Protein AF-A0A9D8APP1-F1 (afdb_monomer)

Solvent-accessible surface area (backbone atoms only — not comparable to full-atom values): 7778 Å² total; per-residue (Å²): 132,72,62,46,53,51,52,31,44,45,62,42,51,43,53,34,44,42,60,38,53,52,51,24,50,54,41,24,59,73,49,74,73,49,89,50,81,82,29,50,57,46,40,46,44,16,44,21,49,17,51,24,23,45,44,50,25,52,49,56,72,69,48,86,68,76,91,83,46,68,67,60,54,53,51,49,55,52,51,32,49,53,28,45,51,51,16,52,53,22,47,51,51,21,51,51,36,51,52,27,50,52,48,28,76,74,66,70,40,68,68,32,55,56,53,31,52,53,52,32,50,53,40,55,55,49,52,68,54,50,53,61,51,51,56,51,49,39,67,75,65,66,49,61,62,82,81,124

pLDDT: mean 78.42, std 12.32, range [34.62, 93.75]

Structure (mmCIF, N/CA/C/O backbone):
data_AF-A0A9D8APP1-F1
#
_entry.id   AF-A0A9D8APP1-F1
#
loop_
_atom_site.group_PDB
_atom_site.id
_atom_site.type_symbol
_atom_site.label_atom_id
_atom_site.label_alt_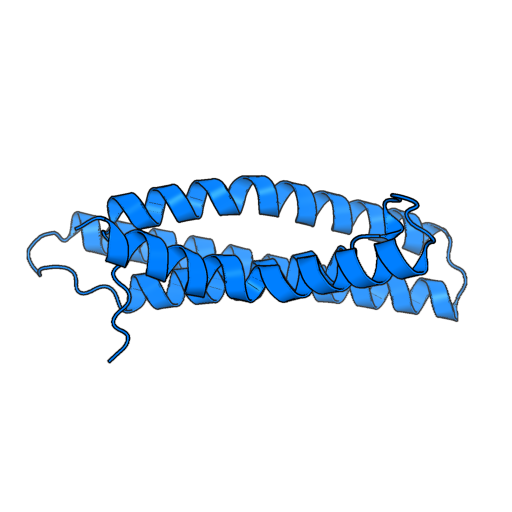id
_atom_site.label_comp_id
_atom_site.label_asym_id
_atom_site.label_entity_id
_atom_site.label_seq_id
_atom_site.pdbx_PDB_ins_code
_atom_site.Cartn_x
_atom_site.Cartn_y
_atom_site.Cartn_z
_atom_site.occupancy
_atom_site.B_iso_or_equiv
_atom_site.auth_seq_id
_atom_site.auth_comp_id
_atom_site.auth_asym_id
_atom_site.auth_atom_id
_atom_site.pdbx_PDB_model_num
ATOM 1 N N . MET A 1 1 ? -9.245 -16.352 22.956 1.00 39.34 1 MET A N 1
ATOM 2 C CA . MET A 1 1 ? -9.253 -14.910 22.595 1.00 39.34 1 MET A CA 1
ATOM 3 C C . MET A 1 1 ? -8.216 -14.470 21.543 1.00 39.34 1 MET A C 1
ATOM 5 O O . MET A 1 1 ? -8.397 -13.395 21.002 1.00 39.34 1 MET A O 1
ATOM 9 N N . LYS A 1 2 ? -7.185 -15.250 21.162 1.00 38.62 2 LYS A N 1
ATOM 10 C CA . LYS A 1 2 ? -6.159 -14.814 20.173 1.00 38.62 2 LYS A CA 1
ATOM 11 C C . LYS A 1 2 ? -6.488 -15.056 18.682 1.00 38.62 2 LYS A C 1
ATOM 13 O O . LYS A 1 2 ? -5.763 -14.579 17.816 1.00 38.62 2 LYS A O 1
ATOM 18 N N . THR A 1 3 ? -7.539 -15.806 18.354 1.00 46.69 3 THR A N 1
ATOM 19 C CA . THR A 1 3 ? -7.867 -16.227 16.973 1.00 46.69 3 THR A CA 1
ATOM 20 C C . THR A 1 3 ? -8.617 -15.169 16.159 1.00 46.69 3 THR A C 1
ATOM 22 O O . THR A 1 3 ? -8.371 -15.043 14.959 1.00 46.69 3 THR A O 1
ATOM 25 N N . ALA A 1 4 ? -9.467 -14.360 16.801 1.00 48.88 4 ALA A N 1
ATOM 26 C CA . ALA A 1 4 ? -10.194 -13.267 16.143 1.00 48.88 4 ALA A CA 1
ATOM 27 C C . ALA A 1 4 ? -9.241 -12.172 15.627 1.00 48.88 4 ALA A C 1
ATOM 29 O O . ALA A 1 4 ? -9.393 -11.689 14.506 1.00 48.88 4 ALA A O 1
ATOM 30 N N . SER A 1 5 ? -8.193 -11.869 16.402 1.00 57.69 5 SER A N 1
ATOM 31 C CA . SER A 1 5 ? -7.142 -10.922 16.017 1.00 57.69 5 SER A CA 1
ATOM 32 C C . SER A 1 5 ? -6.329 -11.409 14.805 1.00 57.69 5 SER A C 1
ATOM 34 O O . SER A 1 5 ? -6.068 -10.634 13.885 1.00 57.69 5 SER A O 1
ATOM 36 N N . LYS A 1 6 ? -5.997 -12.707 14.739 1.00 60.59 6 LYS A N 1
ATOM 37 C CA . LYS A 1 6 ? -5.286 -13.286 13.585 1.00 60.59 6 LYS A CA 1
ATOM 38 C C . LYS A 1 6 ? -6.146 -13.322 12.319 1.00 60.59 6 LYS A C 1
ATOM 40 O O . LYS A 1 6 ? -5.645 -13.007 11.248 1.00 60.59 6 LYS A O 1
ATOM 45 N N . SER A 1 7 ? -7.433 -13.650 12.440 1.00 64.25 7 SER A N 1
ATOM 46 C CA . SER A 1 7 ? -8.349 -13.707 11.287 1.00 64.25 7 SER A CA 1
ATOM 47 C C . SER A 1 7 ? -8.606 -12.321 10.695 1.00 64.25 7 SER A C 1
ATOM 49 O O . SER A 1 7 ? -8.637 -12.166 9.478 1.00 64.25 7 SER A O 1
ATOM 51 N N . TRP A 1 8 ? -8.715 -11.291 11.543 1.00 67.88 8 TRP A N 1
ATOM 52 C CA . TRP A 1 8 ? -8.812 -9.908 11.077 1.00 67.88 8 TRP A CA 1
ATOM 53 C C . TRP A 1 8 ? -7.564 -9.472 10.310 1.00 67.88 8 TRP A C 1
ATOM 55 O O . TRP A 1 8 ? -7.697 -8.934 9.212 1.00 67.88 8 TRP A O 1
ATOM 65 N N . LEU A 1 9 ? -6.372 -9.791 10.832 1.00 66.62 9 LEU A N 1
ATOM 66 C CA . LEU A 1 9 ? -5.116 -9.497 10.145 1.00 66.62 9 LEU A CA 1
ATOM 67 C C . LEU A 1 9 ? -5.030 -10.204 8.786 1.00 66.62 9 LEU A C 1
ATOM 69 O O . LEU A 1 9 ? -4.663 -9.588 7.794 1.00 66.62 9 LEU A O 1
ATOM 73 N N . VAL A 1 10 ? -5.405 -11.480 8.702 1.00 67.19 10 VAL A N 1
ATOM 74 C CA . VAL A 1 10 ? -5.348 -12.220 7.432 1.00 67.19 10 VAL A CA 1
ATOM 75 C C . VAL A 1 10 ? -6.298 -11.620 6.391 1.00 67.19 10 VAL A C 1
ATOM 77 O O . VAL A 1 10 ? -5.887 -11.359 5.264 1.00 67.19 10 VAL A O 1
ATOM 80 N N . VAL A 1 11 ? -7.546 -11.329 6.761 1.00 68.12 11 VAL A N 1
ATOM 81 C CA . VAL A 1 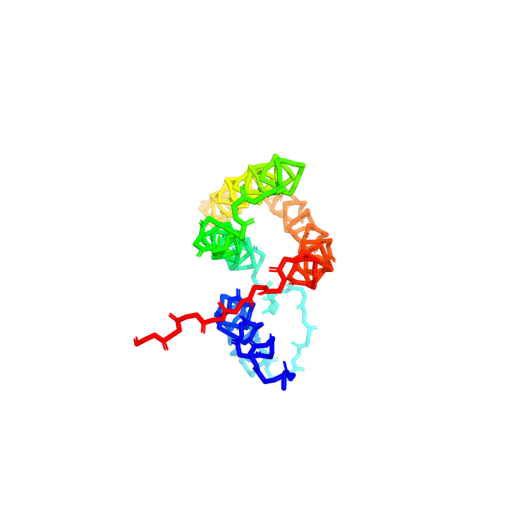11 ? -8.536 -10.812 5.802 1.00 68.12 11 VAL A CA 1
ATOM 82 C C . VAL A 1 11 ? -8.237 -9.371 5.387 1.00 68.12 11 VAL A C 1
ATOM 84 O O . VAL A 1 11 ? -8.341 -9.046 4.211 1.00 68.12 11 VAL A O 1
ATOM 87 N N . HIS A 1 12 ? -7.836 -8.508 6.323 1.00 68.44 12 HIS A N 1
ATOM 88 C CA . HIS A 1 12 ? -7.723 -7.071 6.053 1.00 68.44 12 HIS A CA 1
ATOM 89 C C . HIS A 1 12 ? -6.298 -6.632 5.704 1.00 68.44 12 HIS A C 1
ATOM 91 O O . HIS A 1 12 ? -6.144 -5.585 5.090 1.00 68.44 12 HIS A O 1
ATOM 97 N N . ILE A 1 13 ? -5.268 -7.417 6.052 1.00 69.00 13 ILE A N 1
ATOM 98 C CA . ILE A 1 13 ? -3.859 -7.140 5.711 1.00 69.00 13 ILE A CA 1
ATOM 99 C C . ILE A 1 13 ? -3.375 -8.053 4.589 1.00 69.00 13 ILE A C 1
ATOM 101 O O . ILE A 1 13 ? -2.805 -7.581 3.610 1.00 69.00 13 ILE A O 1
ATOM 105 N N . PHE A 1 14 ? -3.588 -9.363 4.715 1.00 73.06 14 PHE A N 1
ATOM 106 C CA . PHE A 1 14 ? -2.985 -10.317 3.786 1.00 73.06 14 PHE A CA 1
ATOM 107 C C . PHE A 1 14 ? -3.683 -10.306 2.425 1.00 73.06 14 PHE A C 1
ATOM 109 O O . PHE A 1 14 ? -3.002 -10.308 1.408 1.00 73.06 14 PHE A O 1
ATOM 116 N N . TYR A 1 15 ? -5.018 -10.228 2.389 1.00 74.12 15 TYR A N 1
ATOM 117 C CA . TYR A 1 15 ? -5.775 -10.247 1.131 1.00 74.12 15 TYR A CA 1
ATOM 118 C C . TYR A 1 15 ? -5.432 -9.081 0.179 1.00 74.12 15 TYR A C 1
ATOM 120 O O . TYR A 1 15 ? -5.168 -9.347 -0.992 1.00 74.12 15 TYR A O 1
ATOM 128 N N . PRO A 1 16 ? -5.337 -7.815 0.635 1.00 74.31 16 PRO A N 1
ATOM 129 C CA . PRO A 1 16 ? -4.955 -6.706 -0.246 1.00 74.31 16 PRO A CA 1
ATOM 130 C C . PRO A 1 16 ? -3.514 -6.814 -0.745 1.00 74.31 16 PRO A C 1
ATOM 132 O O . PRO A 1 16 ? -3.235 -6.496 -1.893 1.00 74.31 16 PRO A O 1
ATOM 135 N N . ILE A 1 17 ? -2.598 -7.290 0.103 1.00 79.88 17 ILE A N 1
ATOM 136 C CA . ILE A 1 17 ? -1.165 -7.403 -0.212 1.00 79.88 17 ILE A CA 1
ATOM 137 C C . ILE A 1 17 ? -0.875 -8.645 -1.072 1.00 79.88 17 ILE A C 1
ATOM 139 O O . ILE A 1 17 ? 0.136 -8.696 -1.774 1.00 79.88 17 ILE A O 1
ATOM 143 N N . LEU A 1 18 ? -1.768 -9.637 -1.066 1.00 81.62 18 LEU A N 1
ATOM 144 C CA . LEU A 1 18 ? -1.611 -10.879 -1.816 1.00 81.6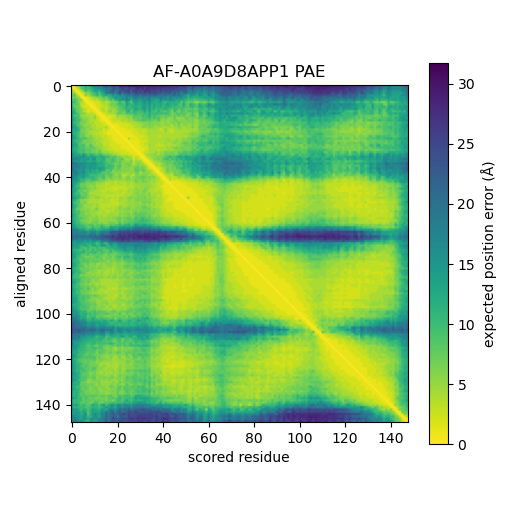2 18 LEU A CA 1
ATOM 145 C C . LEU A 1 18 ? -1.441 -10.624 -3.315 1.00 81.62 18 LEU A C 1
ATOM 147 O O . LEU A 1 18 ? -0.609 -11.279 -3.934 1.00 81.62 18 LEU A O 1
ATOM 151 N N . ALA A 1 19 ? -2.169 -9.661 -3.887 1.00 80.75 19 ALA A N 1
ATOM 152 C CA . ALA A 1 19 ? -2.040 -9.301 -5.299 1.00 80.75 19 ALA A CA 1
ATOM 153 C C . ALA A 1 19 ? -0.612 -8.839 -5.641 1.00 80.75 19 ALA A C 1
ATOM 155 O O . ALA A 1 19 ? -0.013 -9.325 -6.599 1.00 80.75 19 ALA A O 1
ATOM 156 N N . PHE A 1 20 ? -0.033 -7.973 -4.805 1.00 83.31 20 PHE A N 1
ATOM 157 C CA . PHE A 1 20 ? 1.350 -7.518 -4.940 1.00 83.31 20 PHE A CA 1
ATOM 158 C C . PHE A 1 20 ? 2.368 -8.661 -4.783 1.00 83.31 20 PHE A C 1
ATOM 160 O O . PHE A 1 20 ? 3.315 -8.762 -5.565 1.00 83.31 20 PHE A O 1
ATOM 167 N N . LEU A 1 21 ? 2.168 -9.551 -3.804 1.00 84.12 21 LEU A N 1
ATOM 168 C CA . LEU A 1 21 ? 3.053 -10.700 -3.581 1.00 84.12 21 LEU A CA 1
ATOM 169 C C . LEU A 1 21 ? 2.981 -11.723 -4.721 1.00 84.12 21 LEU A C 1
ATOM 171 O O . LEU A 1 21 ? 4.017 -12.229 -5.148 1.00 84.12 21 LEU A O 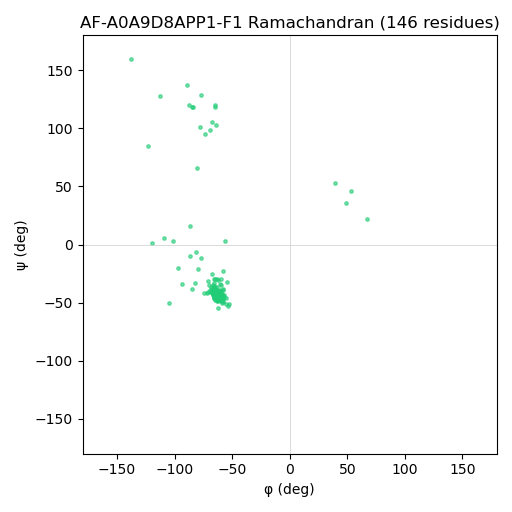1
ATOM 175 N N . LEU A 1 22 ? 1.778 -12.009 -5.226 1.00 84.88 22 LEU A N 1
ATOM 176 C CA . LEU A 1 22 ? 1.559 -12.910 -6.358 1.00 84.88 22 LEU A CA 1
ATOM 177 C C . LEU A 1 22 ? 2.219 -12.370 -7.622 1.00 84.88 22 LEU A C 1
ATOM 179 O O . LEU A 1 22 ? 2.926 -13.112 -8.299 1.00 84.88 22 LEU A O 1
ATOM 183 N N . GLU A 1 23 ? 2.042 -11.084 -7.920 1.00 82.00 23 GLU A N 1
ATOM 184 C CA . GLU A 1 23 ? 2.699 -10.462 -9.068 1.00 82.00 23 GLU A CA 1
ATOM 185 C C . GLU A 1 23 ? 4.226 -10.535 -8.948 1.00 82.00 23 GLU A C 1
ATOM 187 O O . GLU A 1 23 ? 4.903 -10.930 -9.900 1.00 82.00 23 GLU A O 1
ATOM 192 N N . GLY A 1 24 ? 4.766 -10.218 -7.767 1.00 81.38 24 GLY A N 1
ATOM 193 C CA . GLY A 1 24 ? 6.197 -10.319 -7.499 1.00 81.38 24 GLY A CA 1
ATOM 194 C C . GLY A 1 24 ? 6.735 -11.735 -7.681 1.00 81.38 24 GLY A C 1
ATOM 195 O O . GLY A 1 24 ? 7.773 -11.935 -8.313 1.00 81.38 24 GLY A O 1
ATOM 196 N N . PHE A 1 25 ? 5.997 -12.733 -7.194 1.00 85.19 25 PHE A N 1
ATOM 197 C CA . PHE A 1 25 ? 6.347 -14.140 -7.358 1.00 85.19 25 PHE A CA 1
ATOM 198 C C . PHE A 1 25 ? 6.329 -14.573 -8.830 1.00 85.19 25 PHE A C 1
ATOM 200 O O . PHE A 1 25 ? 7.292 -15.178 -9.300 1.00 85.19 25 PHE A O 1
ATOM 207 N N . ILE A 1 26 ? 5.283 -14.216 -9.583 1.00 84.56 26 ILE A N 1
ATOM 208 C CA . ILE A 1 26 ? 5.175 -14.526 -11.017 1.00 84.56 26 ILE A CA 1
ATOM 209 C C . ILE A 1 26 ? 6.358 -13.920 -11.783 1.00 84.56 26 ILE A C 1
ATOM 211 O O . ILE A 1 26 ? 7.008 -14.613 -12.568 1.00 84.56 26 ILE A O 1
ATOM 215 N N . ARG A 1 27 ? 6.688 -12.649 -11.524 1.00 82.44 27 ARG A N 1
ATOM 216 C CA . ARG A 1 27 ? 7.820 -11.964 -12.167 1.00 82.44 27 ARG A CA 1
ATOM 217 C C . ARG A 1 27 ? 9.166 -12.571 -11.781 1.00 82.44 27 ARG A C 1
ATOM 219 O O . ARG A 1 27 ? 10.040 -12.663 -12.635 1.00 82.44 27 ARG A O 1
ATOM 226 N N . PHE A 1 28 ? 9.327 -13.014 -10.536 1.00 84.44 28 PHE A N 1
ATOM 227 C CA . PHE A 1 28 ? 10.540 -13.679 -10.059 1.00 84.44 28 PHE A CA 1
ATOM 228 C C . PHE A 1 28 ? 10.771 -15.042 -10.726 1.00 84.44 28 PHE A C 1
ATOM 230 O O . PHE A 1 28 ? 11.886 -15.358 -11.144 1.00 84.44 28 PHE A O 1
ATOM 237 N N . VAL A 1 29 ? 9.712 -15.842 -10.880 1.00 86.00 29 VAL A N 1
ATOM 238 C CA . VAL A 1 29 ? 9.786 -17.111 -11.621 1.00 86.00 29 VAL A CA 1
ATOM 239 C C . VAL A 1 29 ? 10.064 -16.837 -13.102 1.00 86.00 29 VAL A C 1
ATOM 241 O O . VAL A 1 29 ? 10.945 -17.460 -13.695 1.00 86.00 29 VAL A O 1
ATOM 244 N N . SER A 1 30 ? 9.386 -15.845 -13.689 1.00 83.44 30 SER A N 1
ATOM 245 C CA . SER A 1 30 ? 9.598 -15.440 -15.083 1.00 83.44 30 SER A CA 1
ATOM 246 C C . SER A 1 30 ? 11.007 -14.897 -15.351 1.00 83.44 30 SER A C 1
ATOM 248 O O . SER A 1 30 ? 11.507 -15.048 -16.465 1.00 83.44 30 SER A O 1
ATOM 250 N N . SER A 1 31 ? 11.668 -14.285 -14.363 1.00 82.19 31 SER A N 1
ATOM 251 C CA . SER A 1 31 ? 13.036 -13.757 -14.475 1.00 82.19 31 SER A CA 1
ATOM 252 C C . SER A 1 31 ? 14.121 -14.800 -14.183 1.00 82.19 31 SER A C 1
ATOM 254 O O . SER A 1 31 ? 15.276 -14.435 -13.946 1.00 82.19 31 SER A O 1
ATOM 256 N N . LYS A 1 32 ? 13.772 -16.097 -14.182 1.00 83.94 32 LYS A N 1
ATOM 257 C CA . LYS A 1 32 ? 14.675 -17.206 -13.836 1.00 83.94 32 LYS A CA 1
ATOM 258 C C . LYS A 1 32 ? 15.340 -17.008 -12.468 1.00 83.94 32 LYS A C 1
ATOM 260 O O . LYS A 1 32 ? 16.546 -17.189 -12.337 1.00 83.94 32 LYS A O 1
ATOM 265 N N . PHE A 1 33 ? 14.555 -16.629 -11.459 1.00 81.06 33 PHE A N 1
ATOM 266 C CA . PHE A 1 33 ? 15.017 -16.412 -10.082 1.00 81.06 33 PHE A CA 1
ATOM 267 C C . PHE A 1 33 ? 15.962 -15.211 -9.906 1.00 81.06 33 PHE A C 1
ATOM 269 O O . PHE A 1 33 ? 16.699 -15.130 -8.923 1.00 81.06 33 PHE A O 1
ATOM 276 N N . THR A 1 34 ? 15.924 -14.240 -10.826 1.00 77.50 34 THR A N 1
ATOM 277 C CA . THR A 1 34 ? 16.695 -12.997 -10.689 1.00 77.50 34 THR A CA 1
ATOM 278 C C . THR A 1 34 ? 15.885 -11.966 -9.909 1.00 77.50 34 THR A C 1
ATOM 280 O O . THR A 1 34 ? 14.803 -11.556 -10.344 1.00 77.50 34 THR A O 1
ATOM 283 N N . PHE A 1 35 ? 16.417 -11.521 -8.770 1.00 71.88 35 PHE A N 1
ATOM 284 C CA . PHE A 1 35 ? 15.805 -10.476 -7.952 1.00 71.88 35 PHE A CA 1
ATOM 285 C C . PHE A 1 35 ? 16.223 -9.092 -8.465 1.00 71.88 35 PHE A C 1
ATOM 287 O O . PHE A 1 35 ? 17.406 -8.760 -8.486 1.00 71.88 35 PHE A O 1
ATOM 294 N N . SER A 1 36 ? 15.258 -8.283 -8.897 1.00 71.38 36 SER A N 1
ATOM 295 C CA . SER A 1 36 ? 15.480 -6.922 -9.392 1.00 71.38 36 SER A CA 1
ATOM 296 C C . SER A 1 36 ? 14.405 -5.983 -8.845 1.00 71.38 36 SER A C 1
ATOM 298 O O . SER A 1 36 ? 13.317 -6.419 -8.483 1.00 71.38 36 SER A O 1
ATOM 300 N N . MET A 1 37 ? 14.666 -4.674 -8.831 1.00 64.94 37 MET A N 1
ATOM 301 C CA . MET A 1 37 ? 13.640 -3.670 -8.502 1.00 64.94 37 MET A CA 1
ATOM 302 C C . MET A 1 37 ? 12.424 -3.743 -9.441 1.00 64.94 37 MET A C 1
ATOM 304 O O . MET A 1 37 ? 11.328 -3.376 -9.045 1.00 64.94 37 MET A O 1
ATO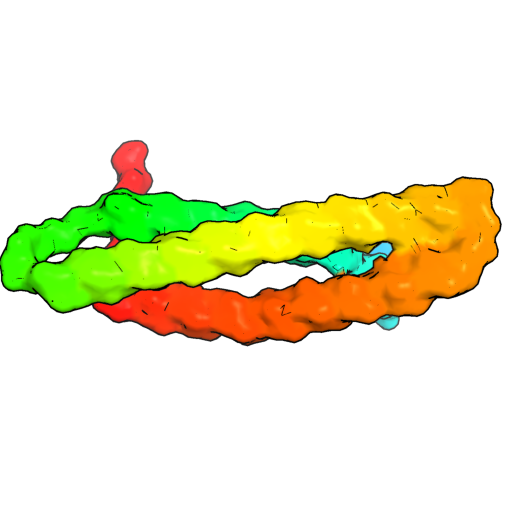M 308 N N . ASN A 1 38 ? 12.581 -4.302 -10.646 1.00 66.38 38 ASN A N 1
ATOM 309 C CA . ASN A 1 38 ? 11.468 -4.534 -11.575 1.00 66.38 38 ASN A CA 1
ATOM 310 C C . ASN A 1 38 ? 10.598 -5.751 -11.204 1.00 66.38 38 ASN A C 1
ATOM 312 O O . ASN A 1 38 ? 9.528 -5.948 -11.792 1.00 66.38 38 ASN A O 1
ATOM 316 N N . THR A 1 39 ? 11.052 -6.586 -10.262 1.00 69.06 39 THR A N 1
ATOM 317 C CA . THR A 1 39 ? 10.316 -7.766 -9.796 1.00 69.06 39 THR A CA 1
ATOM 318 C C . THR A 1 39 ? 9.038 -7.357 -9.071 1.00 69.06 39 THR A C 1
ATOM 320 O O . THR A 1 39 ? 8.031 -8.033 -9.222 1.00 69.06 39 THR A O 1
ATOM 323 N N . PHE A 1 40 ? 9.031 -6.225 -8.364 1.00 75.56 40 PHE A N 1
ATOM 324 C CA . PHE A 1 40 ? 7.853 -5.718 -7.664 1.00 75.56 40 PHE A CA 1
ATOM 325 C C . PHE A 1 40 ? 7.347 -4.431 -8.309 1.00 75.56 40 PHE A C 1
ATOM 327 O O . PHE A 1 40 ? 8.099 -3.482 -8.500 1.00 75.56 40 PHE A O 1
ATOM 334 N N . SER A 1 41 ? 6.059 -4.396 -8.642 1.00 80.56 41 SER A N 1
ATOM 335 C CA . SER A 1 41 ? 5.435 -3.223 -9.247 1.00 80.56 41 SER A CA 1
ATOM 336 C C . SER A 1 41 ? 5.005 -2.226 -8.170 1.00 80.56 41 SER A C 1
ATOM 338 O O . SER A 1 41 ? 4.149 -2.538 -7.336 1.00 80.56 41 SER A O 1
ATOM 340 N N . GLY A 1 42 ? 5.566 -1.013 -8.187 1.00 81.81 42 GLY A N 1
ATOM 341 C CA . GLY A 1 42 ? 5.185 0.023 -7.225 1.00 81.81 42 GLY A CA 1
ATOM 342 C C . GLY A 1 42 ? 3.752 0.532 -7.418 1.00 81.81 42 GLY A C 1
ATOM 343 O O . GLY A 1 42 ? 3.119 0.932 -6.444 1.00 81.81 42 GLY A O 1
ATOM 344 N N . SER A 1 43 ? 3.186 0.437 -8.629 1.00 85.69 43 SER A N 1
ATOM 345 C CA . SER A 1 43 ? 1.762 0.724 -8.854 1.00 85.69 43 SER A CA 1
ATOM 346 C C . SER A 1 43 ? 0.877 -0.300 -8.143 1.00 85.69 43 SER A C 1
ATOM 348 O O . SER A 1 43 ? -0.046 0.071 -7.419 1.00 85.69 43 SER A O 1
ATOM 350 N N . THR A 1 44 ? 1.190 -1.588 -8.260 1.00 86.31 44 THR A N 1
ATOM 351 C CA . THR A 1 44 ? 0.432 -2.644 -7.580 1.00 86.31 44 THR A CA 1
ATOM 352 C C . THR A 1 44 ? 0.556 -2.526 -6.067 1.00 86.31 44 THR A C 1
ATOM 354 O O . THR A 1 44 ? -0.434 -2.725 -5.361 1.00 86.31 44 THR A O 1
ATOM 357 N N . LEU A 1 45 ? 1.729 -2.135 -5.557 1.00 87.38 45 LEU A N 1
ATOM 358 C CA . LEU A 1 45 ? 1.903 -1.831 -4.137 1.00 87.38 45 LEU A CA 1
ATOM 359 C C . LEU A 1 45 ? 1.015 -0.659 -3.702 1.00 87.38 45 LEU A C 1
ATOM 361 O O . LEU A 1 45 ? 0.314 -0.777 -2.701 1.00 87.38 45 LEU A O 1
ATOM 365 N N . ALA A 1 46 ? 0.989 0.433 -4.472 1.00 88.81 46 ALA A N 1
ATOM 366 C CA . ALA A 1 46 ? 0.171 1.609 -4.178 1.00 88.81 46 ALA A CA 1
ATOM 367 C C . ALA A 1 46 ? -1.323 1.263 -4.144 1.00 88.81 46 ALA A C 1
ATOM 369 O O . ALA A 1 46 ? -2.026 1.628 -3.204 1.00 88.81 46 ALA A O 1
ATOM 370 N N . MET A 1 47 ? -1.801 0.491 -5.122 1.00 90.62 47 MET A N 1
ATOM 371 C CA . MET A 1 47 ? -3.183 0.011 -5.159 1.00 90.62 47 MET A CA 1
ATOM 372 C C . MET A 1 47 ? -3.500 -0.902 -3.966 1.00 90.62 47 MET A C 1
ATOM 374 O O . MET A 1 47 ? -4.498 -0.696 -3.274 1.00 90.62 47 MET A O 1
ATOM 378 N N . SER A 1 48 ? -2.636 -1.883 -3.696 1.00 88.88 48 SER A N 1
ATOM 379 C CA . SER A 1 48 ? -2.791 -2.834 -2.587 1.00 88.88 48 SER A CA 1
ATOM 380 C C . SER A 1 48 ? -2.825 -2.117 -1.236 1.00 88.88 48 SER A C 1
ATOM 382 O O . SER A 1 48 ? -3.656 -2.425 -0.382 1.00 88.88 48 SER A O 1
ATOM 384 N N . GLN A 1 49 ? -1.965 -1.113 -1.058 1.00 88.69 49 GLN A N 1
ATOM 385 C CA . GLN A 1 49 ? -1.916 -0.275 0.134 1.00 88.69 49 GLN A CA 1
ATOM 386 C C . GLN A 1 49 ? -3.147 0.639 0.253 1.00 88.69 49 GLN A C 1
ATOM 388 O O . GLN A 1 49 ? -3.683 0.804 1.347 1.00 88.69 49 GLN A O 1
ATOM 393 N N . GLY A 1 50 ? -3.641 1.198 -0.853 1.00 88.19 50 GLY A N 1
ATOM 394 C CA . GLY A 1 50 ? -4.879 1.981 -0.856 1.00 88.19 50 GLY A CA 1
ATOM 395 C C . GLY A 1 50 ? -6.085 1.151 -0.407 1.00 88.19 50 GLY A C 1
ATOM 396 O O . GLY A 1 50 ? -6.834 1.564 0.481 1.00 88.19 50 GLY A O 1
ATOM 397 N N . LEU A 1 51 ? -6.226 -0.061 -0.953 1.00 88.75 51 LEU A N 1
ATOM 398 C CA . LEU A 1 51 ? -7.269 -1.015 -0.557 1.00 88.75 51 LEU A CA 1
ATOM 399 C C . LEU A 1 51 ? -7.129 -1.448 0.903 1.00 88.75 51 LEU A C 1
ATOM 401 O O . LEU A 1 51 ? -8.117 -1.482 1.635 1.00 88.75 51 LEU A O 1
ATOM 405 N N . PHE A 1 52 ? -5.902 -1.724 1.341 1.00 87.88 52 PHE A N 1
ATOM 406 C CA . PHE A 1 52 ? -5.590 -2.014 2.735 1.00 87.88 52 PHE A CA 1
ATOM 407 C C . PHE A 1 52 ? -6.116 -0.922 3.676 1.00 87.88 52 PHE A C 1
ATOM 409 O O . PHE A 1 52 ? -6.855 -1.205 4.619 1.00 87.88 52 PHE A O 1
ATOM 416 N N . CYS A 1 53 ? -5.795 0.338 3.388 1.00 87.44 53 CYS A N 1
ATOM 417 C CA . CYS A 1 53 ? -6.238 1.472 4.187 1.00 87.44 53 CYS A CA 1
ATOM 418 C C . CYS A 1 53 ? -7.771 1.605 4.231 1.00 87.44 53 CYS A C 1
ATOM 420 O O . CYS A 1 53 ? -8.320 1.884 5.298 1.00 87.44 53 CYS A O 1
ATOM 422 N N . ILE A 1 54 ? -8.469 1.350 3.117 1.00 88.00 54 ILE A N 1
ATOM 423 C CA . ILE A 1 54 ? -9.942 1.326 3.074 1.00 88.00 54 ILE A CA 1
ATOM 424 C C . ILE A 1 54 ? -10.505 0.206 3.955 1.00 88.00 54 ILE A C 1
ATOM 426 O O . ILE A 1 54 ? -11.448 0.420 4.714 1.00 88.00 54 ILE A O 1
ATOM 430 N N . PHE A 1 55 ? -9.937 -0.995 3.895 1.00 85.12 55 PHE A N 1
ATOM 431 C CA . PHE A 1 55 ? -10.418 -2.111 4.706 1.00 85.12 55 PHE A CA 1
ATOM 432 C C . PHE A 1 55 ? -10.212 -1.879 6.205 1.00 85.12 55 PHE A C 1
ATOM 434 O O . PHE A 1 55 ? -11.083 -2.216 7.017 1.00 85.12 55 PHE A O 1
ATOM 441 N N . VAL A 1 56 ? -9.096 -1.255 6.588 1.00 83.75 56 VAL A N 1
ATOM 442 C CA . VAL A 1 56 ? -8.850 -0.854 7.978 1.00 83.75 56 VAL A CA 1
ATOM 443 C C . VAL A 1 56 ? -9.831 0.238 8.415 1.00 83.75 56 VAL A C 1
ATOM 445 O O . VAL A 1 56 ? -10.390 0.143 9.509 1.00 83.75 56 VAL A O 1
ATOM 448 N N . SER A 1 57 ? -10.100 1.240 7.573 1.00 86.75 57 SER A N 1
ATOM 449 C CA . SER A 1 57 ? -11.047 2.310 7.908 1.00 86.75 57 SER A CA 1
ATOM 450 C C . SER A 1 57 ? -12.483 1.788 8.047 1.00 86.75 57 SER A C 1
ATOM 452 O O . SER A 1 57 ? -13.157 2.108 9.027 1.00 86.75 57 SER A O 1
ATOM 454 N N . GLN A 1 58 ? -12.927 0.897 7.155 1.00 83.19 58 GLN A N 1
ATOM 455 C CA . GLN A 1 58 ? -14.224 0.220 7.266 1.00 83.19 58 GLN A CA 1
ATOM 456 C C . GLN A 1 58 ? -14.316 -0.652 8.522 1.00 83.19 58 GLN A C 1
ATOM 458 O O . GLN A 1 58 ? -15.340 -0.650 9.206 1.00 83.19 58 GLN A O 1
ATOM 463 N N . SER A 1 59 ? -13.243 -1.365 8.870 1.00 80.12 59 SER A N 1
ATOM 464 C CA . SER A 1 59 ? -13.191 -2.155 10.106 1.00 80.12 59 SER A CA 1
ATOM 465 C C . SER A 1 59 ? -13.338 -1.294 11.352 1.00 80.12 59 SER A C 1
ATOM 467 O O . SER A 1 59 ? -14.065 -1.665 12.271 1.00 80.12 59 SER A O 1
ATOM 469 N N . LEU A 1 60 ? -12.669 -0.139 11.380 1.00 80.25 60 LEU A N 1
ATOM 470 C CA . LEU A 1 60 ? -12.789 0.821 12.472 1.00 80.25 60 LEU A CA 1
ATOM 471 C C . LEU A 1 60 ? -14.219 1.354 12.579 1.00 80.25 60 LEU A C 1
ATOM 473 O O . LEU A 1 60 ? -14.778 1.353 13.672 1.00 80.25 60 LEU A O 1
ATOM 477 N N . LEU A 1 61 ? -14.836 1.752 11.462 1.00 81.75 61 LEU A N 1
ATOM 478 C CA . LEU A 1 61 ? -16.222 2.234 11.433 1.00 81.75 61 LEU A CA 1
ATOM 479 C C . LEU A 1 61 ? -17.223 1.184 11.938 1.00 81.75 61 LEU A C 1
ATOM 481 O O . LEU A 1 61 ? -18.130 1.518 12.697 1.00 81.75 61 LEU A O 1
ATOM 485 N N . ASN A 1 62 ? -17.017 -0.082 11.572 1.00 76.06 62 ASN A N 1
ATOM 486 C CA . ASN A 1 62 ? -17.876 -1.201 11.963 1.00 76.06 62 ASN A CA 1
ATOM 487 C C . ASN A 1 62 ? -17.588 -1.745 13.373 1.00 76.06 62 ASN A C 1
ATOM 489 O O . ASN A 1 62 ? -18.319 -2.613 13.862 1.00 76.06 62 ASN A O 1
ATOM 493 N N . ALA A 1 63 ?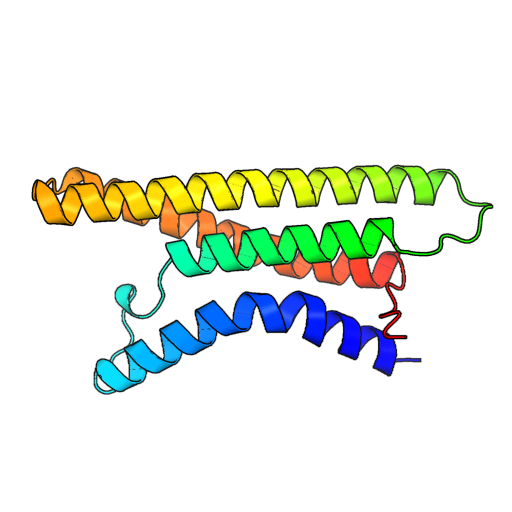 -16.538 -1.261 14.044 1.00 70.88 63 ALA A N 1
ATOM 494 C CA . ALA A 1 63 ? -16.224 -1.663 15.405 1.00 70.88 63 ALA A CA 1
ATOM 495 C C . ALA A 1 63 ? -17.336 -1.197 16.358 1.00 70.88 63 ALA A C 1
ATOM 497 O O . ALA A 1 63 ? -17.586 0.004 16.515 1.00 70.88 63 ALA A O 1
ATOM 498 N N . LYS A 1 64 ? -17.998 -2.156 17.019 1.00 61.50 64 LYS A N 1
ATOM 499 C CA . LYS A 1 64 ? -18.949 -1.873 18.100 1.00 61.50 64 LYS A CA 1
ATOM 500 C C . LYS A 1 64 ? -18.177 -1.342 19.306 1.00 61.50 64 LYS A C 1
ATOM 502 O O . LYS A 1 64 ? -17.616 -2.120 20.071 1.00 61.50 64 LYS A O 1
ATOM 507 N N . ILE A 1 65 ? -18.155 -0.024 19.466 1.00 60.31 65 ILE A N 1
ATOM 508 C CA . ILE A 1 65 ? -17.694 0.610 20.700 1.00 60.31 65 ILE A CA 1
ATOM 509 C C . ILE A 1 65 ? -18.816 0.467 21.732 1.00 60.31 65 ILE A C 1
ATOM 511 O O . ILE A 1 65 ? -19.973 0.777 21.446 1.00 60.31 65 ILE A O 1
ATOM 515 N N . ILE A 1 66 ? -18.472 -0.044 22.912 1.00 53.72 66 ILE A N 1
ATOM 516 C CA . ILE A 1 66 ? -19.348 -0.023 24.086 1.00 53.72 66 ILE A CA 1
ATOM 517 C C . ILE A 1 66 ? -19.523 1.456 24.457 1.00 53.72 66 ILE A C 1
ATOM 519 O O . ILE A 1 66 ? -18.533 2.146 24.674 1.00 53.72 66 ILE A O 1
ATOM 523 N N . LEU A 1 67 ? -20.769 1.927 24.431 1.00 51.34 67 LEU A N 1
ATOM 524 C CA . LEU A 1 67 ? -21.229 3.321 24.311 1.00 51.34 67 LEU A CA 1
ATOM 525 C C . LEU A 1 67 ? -20.735 4.361 25.346 1.00 51.34 67 LEU A C 1
ATOM 527 O O . LEU A 1 67 ? -21.126 5.513 25.218 1.00 51.34 67 LEU A O 1
ATOM 531 N N . ASP A 1 68 ? -19.863 4.025 26.298 1.00 55.56 68 ASP A N 1
ATOM 532 C CA . ASP A 1 68 ? -19.536 4.901 27.442 1.00 55.56 68 ASP A CA 1
ATOM 533 C C . ASP A 1 68 ? -18.205 5.674 27.340 1.00 55.56 68 ASP A C 1
ATOM 535 O O . ASP A 1 68 ? -17.839 6.386 28.270 1.00 55.56 68 ASP A O 1
ATOM 539 N N . ASP A 1 69 ? -17.461 5.567 26.233 1.00 70.62 69 ASP A N 1
ATOM 540 C CA . ASP A 1 69 ? -16.123 6.171 26.108 1.00 70.62 69 ASP A CA 1
ATOM 541 C C . ASP A 1 69 ? -16.040 7.124 24.894 1.00 70.62 69 ASP A C 1
ATOM 543 O O . ASP A 1 69 ? -15.663 6.734 23.780 1.00 70.62 69 ASP A O 1
ATOM 547 N N . GLU A 1 70 ? -16.456 8.383 25.092 1.00 76.62 70 GLU A N 1
ATOM 548 C CA . GLU A 1 70 ? -16.420 9.440 24.061 1.00 76.62 70 GLU A CA 1
ATOM 549 C C . GLU A 1 70 ? -14.986 9.710 23.553 1.00 76.62 70 GLU A C 1
ATOM 551 O O . GLU A 1 70 ? -14.797 9.979 22.361 1.00 76.62 70 GLU A O 1
ATOM 556 N N . ASP A 1 71 ? -13.958 9.513 24.387 1.00 78.44 71 ASP A N 1
ATOM 557 C CA . ASP A 1 71 ? -12.553 9.659 23.983 1.00 78.44 71 ASP A CA 1
ATOM 558 C C . ASP A 1 71 ? -12.147 8.586 22.960 1.00 78.44 71 ASP A C 1
ATOM 560 O O . ASP A 1 71 ? -11.496 8.870 21.943 1.00 78.44 71 ASP A O 1
ATOM 564 N N . LYS A 1 72 ? -12.596 7.337 23.153 1.00 73.75 72 LYS A N 1
ATOM 565 C CA . LYS A 1 72 ? -12.383 6.262 22.166 1.00 73.75 72 LYS A CA 1
ATOM 566 C C . LYS A 1 72 ? -13.123 6.513 20.858 1.00 73.75 72 LYS A C 1
ATOM 568 O O . LYS A 1 72 ? -12.606 6.176 19.787 1.00 73.75 72 LYS A O 1
ATOM 573 N N . LYS A 1 73 ? -14.315 7.107 20.915 1.00 79.06 73 LYS A N 1
ATOM 574 C CA . LYS A 1 73 ? -15.103 7.450 19.724 1.00 79.06 73 LYS A CA 1
ATOM 575 C C . LYS A 1 73 ? -14.418 8.536 18.895 1.00 79.06 73 LYS A C 1
ATOM 577 O O . LYS A 1 73 ? -14.317 8.368 17.676 1.00 79.06 73 LYS A O 1
ATOM 582 N N . GLN A 1 74 ? -13.881 9.572 19.538 1.00 83.31 74 GLN A N 1
ATOM 583 C CA . GLN A 1 74 ? -13.120 10.625 18.864 1.00 83.31 74 GLN A CA 1
ATOM 584 C C . GLN A 1 74 ? -11.813 10.088 18.263 1.00 83.31 74 GLN A C 1
ATOM 586 O O . GLN A 1 74 ? -11.523 10.325 17.088 1.00 83.31 74 GLN A O 1
ATOM 591 N N . SER A 1 75 ? -11.062 9.287 19.027 1.00 83.69 75 SER A N 1
ATOM 592 C CA . SER A 1 75 ? -9.836 8.635 18.548 1.00 83.69 75 SER A CA 1
ATOM 593 C C . SER A 1 75 ? -10.104 7.764 17.315 1.00 83.69 75 SER A C 1
ATOM 595 O O . SER A 1 75 ? -9.391 7.859 16.316 1.00 83.69 75 SER A O 1
ATOM 597 N N . ARG A 1 76 ? -11.190 6.978 17.309 1.00 83.56 76 ARG A N 1
ATOM 598 C CA . ARG A 1 76 ? -11.593 6.180 16.140 1.00 83.56 76 ARG A CA 1
ATOM 599 C C . ARG A 1 76 ? -11.815 7.044 14.896 1.00 83.56 76 ARG A C 1
ATOM 601 O O . ARG A 1 76 ? -11.307 6.696 13.833 1.00 83.56 76 ARG A O 1
ATOM 608 N N . ILE A 1 77 ? -12.579 8.133 15.007 1.00 86.12 77 ILE A N 1
ATOM 609 C CA . ILE A 1 77 ? -12.875 9.022 13.867 1.00 86.12 77 ILE A CA 1
ATOM 610 C C . ILE A 1 77 ? -11.581 9.618 13.300 1.00 86.12 77 ILE A C 1
ATOM 612 O O . ILE A 1 77 ? -11.406 9.670 12.079 1.00 86.12 77 ILE A O 1
ATOM 616 N N . MET A 1 78 ? -10.645 9.993 14.176 1.00 89.31 78 MET A N 1
ATOM 617 C CA . MET A 1 78 ? -9.322 10.464 13.771 1.00 89.31 78 MET A CA 1
ATOM 618 C C . MET A 1 78 ? -8.577 9.397 12.956 1.00 89.31 78 MET A C 1
ATOM 620 O O . MET A 1 78 ? -8.129 9.678 11.846 1.00 89.31 78 MET A O 1
ATOM 624 N N . TRP A 1 79 ? -8.498 8.154 13.444 1.00 87.44 79 TRP A N 1
ATOM 625 C CA . TRP A 1 79 ? -7.807 7.069 12.735 1.00 87.44 79 TRP A CA 1
ATOM 626 C C . TRP A 1 79 ? -8.474 6.686 11.412 1.00 87.44 79 TRP A C 1
ATOM 628 O O . TRP A 1 79 ? -7.775 6.450 10.427 1.00 87.44 79 TRP A O 1
ATOM 638 N N . VAL A 1 80 ? -9.809 6.669 11.356 1.00 88.44 80 VAL A N 1
ATOM 639 C CA . VAL A 1 80 ? -10.563 6.461 10.107 1.00 88.44 80 VAL A CA 1
ATOM 640 C C . VAL A 1 80 ? -10.196 7.529 9.082 1.00 88.44 80 VAL A C 1
ATOM 642 O O . VAL A 1 80 ? -9.910 7.199 7.931 1.00 88.44 80 VAL A O 1
ATOM 645 N N . THR A 1 81 ? -10.157 8.794 9.503 1.00 90.25 81 THR A N 1
ATOM 646 C CA . THR A 1 81 ? -9.770 9.915 8.640 1.00 90.25 81 THR A CA 1
ATOM 647 C C . THR A 1 81 ? -8.335 9.755 8.148 1.00 90.25 81 THR A C 1
ATOM 649 O O . THR A 1 81 ? -8.094 9.862 6.951 1.00 90.25 81 THR A O 1
ATOM 652 N N . VAL A 1 82 ? -7.387 9.416 9.029 1.00 91.06 82 VAL A N 1
ATOM 653 C CA . VAL A 1 82 ? -5.977 9.215 8.652 1.00 91.06 82 VAL A CA 1
ATOM 654 C C . VAL A 1 82 ? -5.823 8.097 7.621 1.00 91.06 82 VAL A C 1
ATOM 656 O O . VAL A 1 82 ? -5.191 8.310 6.588 1.00 91.06 82 VAL A O 1
ATOM 659 N N . PHE A 1 83 ? -6.429 6.927 7.846 1.00 89.12 83 PHE A N 1
ATOM 660 C CA . PHE A 1 83 ? -6.348 5.829 6.880 1.00 89.12 83 PHE A CA 1
ATOM 661 C C . PHE A 1 83 ? -7.029 6.164 5.559 1.00 89.12 83 PHE A C 1
ATOM 663 O O . PHE A 1 83 ? -6.494 5.838 4.504 1.00 89.12 83 PHE A O 1
ATOM 670 N N . THR A 1 84 ? -8.169 6.850 5.595 1.00 90.94 84 THR A N 1
ATOM 671 C CA . THR A 1 84 ? -8.866 7.272 4.374 1.00 90.94 84 THR A CA 1
ATOM 672 C C . THR A 1 84 ? -8.023 8.271 3.578 1.00 90.94 84 THR A C 1
ATOM 674 O O . THR A 1 84 ? -7.879 8.120 2.368 1.00 90.94 84 THR A O 1
ATOM 677 N N . SER A 1 85 ? -7.380 9.232 4.245 1.00 92.00 85 SER A N 1
ATOM 678 C CA . SER A 1 85 ? -6.453 10.173 3.608 1.00 92.00 85 SER A CA 1
ATOM 679 C C . SER A 1 85 ? -5.256 9.463 2.978 1.00 92.00 85 SER A C 1
ATOM 681 O O . SER A 1 85 ? -4.912 9.739 1.830 1.00 92.00 85 SER A O 1
ATOM 683 N N . VAL A 1 86 ? -4.652 8.500 3.684 1.00 90.62 86 VAL A N 1
ATOM 684 C CA . VAL A 1 86 ? -3.564 7.679 3.128 1.00 90.62 86 VAL A CA 1
ATOM 685 C C . VAL A 1 86 ? -4.050 6.884 1.916 1.00 90.62 86 VAL A C 1
ATOM 687 O O . VAL A 1 86 ? -3.349 6.845 0.910 1.00 90.62 86 VAL A O 1
ATOM 690 N N . ALA A 1 87 ? -5.257 6.311 1.963 1.00 90.81 87 ALA A N 1
ATOM 691 C CA . ALA A 1 87 ? -5.826 5.583 0.832 1.00 90.81 87 ALA A CA 1
ATOM 692 C C . ALA A 1 87 ? -5.947 6.469 -0.415 1.00 90.81 87 ALA A C 1
ATOM 694 O O . ALA A 1 87 ? -5.517 6.067 -1.493 1.00 90.81 87 ALA A O 1
ATOM 695 N N . ILE A 1 88 ? -6.476 7.689 -0.262 1.00 93.12 88 ILE A N 1
ATOM 696 C CA . ILE A 1 88 ? -6.596 8.661 -1.358 1.00 93.12 88 ILE A CA 1
ATOM 697 C C . ILE A 1 88 ? -5.217 8.964 -1.952 1.00 93.12 88 ILE A C 1
ATOM 699 O O . ILE A 1 88 ? -5.044 8.880 -3.167 1.00 93.12 88 ILE A O 1
ATOM 703 N N . VAL A 1 89 ? -4.221 9.251 -1.109 1.00 92.25 89 VAL A N 1
ATOM 704 C CA . VAL A 1 89 ? -2.843 9.507 -1.560 1.00 92.25 89 VAL A CA 1
ATOM 705 C C . VAL A 1 89 ? -2.273 8.301 -2.312 1.00 92.25 89 VAL A C 1
ATOM 707 O O . VAL A 1 89 ? -1.678 8.473 -3.374 1.00 92.25 89 VAL A O 1
ATOM 710 N N . CYS A 1 90 ? -2.498 7.079 -1.826 1.00 91.06 90 CYS A N 1
ATOM 711 C CA . CYS A 1 90 ? -2.076 5.854 -2.502 1.00 91.06 90 CYS A CA 1
ATOM 712 C C . CYS A 1 90 ? -2.724 5.690 -3.886 1.00 91.06 90 CYS A C 1
ATOM 714 O O . CYS A 1 90 ? -2.026 5.338 -4.835 1.00 91.06 90 CYS A O 1
ATOM 716 N N . PHE A 1 91 ? -4.020 5.984 -4.042 1.00 92.12 91 PHE A N 1
ATOM 717 C CA . PHE A 1 91 ? -4.684 5.925 -5.352 1.00 92.12 91 PHE A CA 1
ATOM 718 C C . PHE A 1 91 ? -4.195 7.009 -6.317 1.00 92.12 91 PHE A C 1
ATOM 720 O O . PHE A 1 91 ? -4.038 6.740 -7.508 1.00 92.12 91 PHE A O 1
ATOM 727 N N . VAL A 1 92 ? -3.895 8.210 -5.816 1.00 93.75 92 VAL A N 1
ATOM 728 C CA . VAL A 1 92 ? -3.272 9.266 -6.627 1.00 93.75 92 VAL A CA 1
ATOM 729 C C . VAL A 1 92 ? -1.882 8.828 -7.096 1.00 93.75 92 VAL A C 1
ATOM 731 O O . VAL A 1 92 ? -1.585 8.910 -8.286 1.00 93.75 92 VAL A O 1
ATOM 734 N N . LEU A 1 93 ? -1.049 8.294 -6.196 1.00 90.56 93 LEU A N 1
ATOM 735 C CA . LEU A 1 93 ? 0.277 7.770 -6.540 1.00 90.56 93 LEU A CA 1
ATOM 736 C C . LEU A 1 93 ? 0.195 6.604 -7.530 1.00 90.56 93 LEU A C 1
ATOM 738 O O . LEU A 1 93 ? 0.981 6.555 -8.471 1.00 90.56 93 LEU A O 1
ATOM 742 N N . PHE A 1 94 ? -0.776 5.702 -7.369 1.00 91.38 94 PHE A N 1
ATOM 743 C CA . PHE A 1 94 ? -1.056 4.646 -8.341 1.00 91.38 94 PHE A CA 1
ATOM 744 C C . PHE A 1 94 ? -1.305 5.226 -9.739 1.00 91.38 94 PHE A C 1
ATOM 746 O O . PHE A 1 94 ? -0.641 4.819 -10.693 1.00 91.38 94 PHE A O 1
ATOM 753 N N . GLY A 1 95 ? -2.197 6.217 -9.849 1.00 89.25 95 GLY A N 1
ATOM 754 C CA . GLY A 1 95 ? -2.486 6.894 -11.113 1.00 89.25 95 GLY A CA 1
ATOM 755 C C . GLY A 1 95 ? -1.247 7.553 -11.722 1.00 89.25 95 GLY A C 1
ATOM 756 O O . GLY A 1 95 ? -0.984 7.377 -12.909 1.00 89.25 95 GLY A O 1
ATOM 757 N N . LEU A 1 96 ? -0.440 8.241 -10.910 1.00 89.75 96 LEU A N 1
ATOM 758 C CA . LEU A 1 96 ? 0.795 8.889 -11.363 1.00 89.75 96 LEU A CA 1
ATOM 759 C C . LEU A 1 96 ? 1.853 7.889 -11.845 1.00 89.75 96 LEU A C 1
ATOM 761 O O . LEU A 1 96 ? 2.502 8.138 -12.862 1.00 89.75 96 LEU A O 1
ATOM 765 N N . ILE A 1 97 ? 2.026 6.756 -11.156 1.00 87.75 97 ILE A N 1
ATOM 766 C CA . ILE A 1 97 ? 2.973 5.703 -11.557 1.00 87.75 97 ILE A CA 1
ATOM 767 C C . ILE A 1 97 ? 2.530 5.066 -12.876 1.00 87.75 97 ILE A C 1
ATOM 769 O O . ILE A 1 97 ? 3.356 4.896 -13.775 1.00 87.75 97 ILE A O 1
ATOM 773 N N . VAL A 1 98 ? 1.240 4.740 -13.013 1.00 87.88 98 VAL A N 1
ATOM 774 C CA . VAL A 1 98 ? 0.685 4.168 -14.249 1.00 87.88 98 VAL A CA 1
ATOM 775 C C . VAL A 1 98 ? 0.840 5.153 -15.404 1.00 87.88 98 VAL A C 1
ATOM 777 O O . VAL A 1 98 ? 1.394 4.785 -16.436 1.00 87.88 98 VAL A O 1
ATOM 780 N N . PHE A 1 99 ? 0.454 6.415 -15.204 1.00 87.56 99 PHE A N 1
ATOM 781 C CA . PHE A 1 99 ? 0.580 7.463 -16.214 1.00 87.56 99 PHE A CA 1
ATOM 782 C C . PHE A 1 99 ? 2.036 7.688 -16.644 1.00 87.56 99 PHE A C 1
ATOM 784 O O . PHE A 1 99 ? 2.327 7.749 -17.837 1.00 87.56 99 PHE A O 1
ATOM 791 N N . SER A 1 100 ? 2.968 7.736 -15.686 1.00 84.06 100 SER A N 1
ATOM 792 C CA . SER A 1 100 ? 4.403 7.868 -15.976 1.00 84.06 100 SER A CA 1
ATOM 793 C C . SER A 1 100 ? 4.940 6.664 -16.755 1.00 84.06 100 SER A C 1
ATOM 795 O O . SER A 1 100 ? 5.782 6.830 -17.634 1.00 84.06 100 SER A O 1
ATOM 797 N N . SER A 1 101 ? 4.443 5.455 -16.464 1.00 83.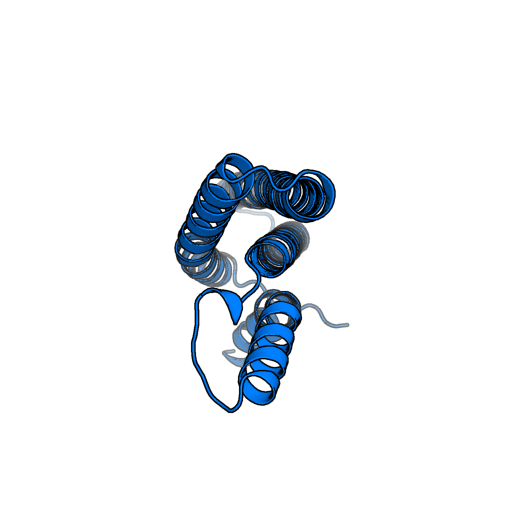00 101 SER A N 1
ATOM 798 C CA . SER A 1 101 ? 4.803 4.250 -17.218 1.00 83.00 101 SER A CA 1
ATOM 799 C C . SER A 1 101 ? 4.302 4.328 -18.659 1.00 83.00 101 SER A C 1
ATOM 801 O O . SER A 1 101 ? 5.069 4.066 -19.576 1.00 83.00 101 SER A O 1
ATOM 803 N N . THR A 1 102 ? 3.057 4.763 -18.871 1.00 84.25 102 THR A N 1
ATOM 804 C CA . THR A 1 102 ? 2.501 4.933 -20.220 1.00 84.25 102 THR A CA 1
ATOM 805 C C . THR A 1 102 ? 3.248 6.003 -21.018 1.00 84.25 102 THR A C 1
ATOM 807 O O . THR A 1 102 ? 3.524 5.799 -22.196 1.00 84.25 102 THR A O 1
ATOM 810 N N . LEU A 1 103 ? 3.624 7.124 -20.391 1.00 82.62 103 LEU A N 1
ATOM 811 C CA . LEU A 1 103 ? 4.428 8.166 -21.042 1.00 82.62 103 LEU A CA 1
ATOM 812 C C . LEU A 1 103 ? 5.816 7.670 -21.458 1.00 82.62 103 LEU A C 1
ATOM 814 O O . LEU A 1 103 ? 6.294 8.036 -22.530 1.00 82.62 103 LEU A O 1
ATOM 818 N N . PHE A 1 104 ? 6.456 6.848 -20.624 1.00 79.56 104 PHE A N 1
ATOM 819 C CA . PHE A 1 104 ? 7.733 6.228 -20.966 1.00 79.56 104 PHE A CA 1
ATOM 820 C C . PHE A 1 104 ? 7.591 5.298 -22.179 1.00 79.56 104 PHE A C 1
ATOM 822 O O . PHE A 1 104 ? 8.356 5.432 -23.128 1.00 79.56 104 PHE A O 1
ATOM 829 N N . ASP A 1 105 ? 6.576 4.431 -22.185 1.00 77.25 105 ASP A N 1
ATOM 830 C CA . ASP A 1 105 ? 6.375 3.452 -23.260 1.00 77.25 105 ASP A CA 1
ATOM 831 C C . ASP A 1 105 ? 6.030 4.109 -24.615 1.00 77.25 105 ASP A C 1
ATOM 833 O O . ASP A 1 105 ? 6.381 3.569 -25.662 1.00 77.25 105 ASP A O 1
ATOM 837 N N . TYR A 1 106 ? 5.369 5.276 -24.612 1.00 78.38 106 TYR A N 1
ATOM 838 C CA . TYR A 1 106 ? 4.948 5.972 -25.840 1.00 78.38 106 TYR A CA 1
ATOM 839 C C . TYR A 1 106 ? 5.930 7.027 -26.362 1.00 78.38 106 TYR A C 1
ATOM 841 O O . TYR A 1 106 ? 6.008 7.227 -27.574 1.00 78.38 106 TYR A O 1
ATOM 849 N N . HIS A 1 107 ? 6.645 7.735 -25.484 1.00 75.69 107 HIS A N 1
ATOM 850 C CA . HIS A 1 107 ? 7.479 8.877 -25.879 1.00 75.69 107 HIS A CA 1
ATOM 851 C C . HIS A 1 107 ? 8.974 8.717 -25.547 1.00 75.69 107 HIS A C 1
ATOM 853 O O . HIS A 1 107 ? 9.734 9.645 -25.811 1.00 75.69 107 HIS A O 1
ATOM 859 N N . ASP A 1 108 ? 9.397 7.581 -24.973 1.00 74.81 108 ASP A N 1
ATOM 860 C CA . ASP A 1 108 ? 10.784 7.288 -24.547 1.00 74.81 108 ASP A CA 1
ATOM 861 C C . ASP A 1 108 ? 11.421 8.421 -23.715 1.00 74.81 108 ASP A C 1
ATOM 863 O O . ASP A 1 108 ? 12.607 8.751 -23.793 1.00 74.81 108 ASP A O 1
ATOM 867 N N . ILE A 1 109 ? 10.595 9.079 -22.897 1.00 77.81 109 ILE A N 1
ATOM 868 C CA . ILE A 1 109 ? 11.035 10.199 -22.068 1.00 77.81 109 ILE A CA 1
ATOM 869 C C . ILE A 1 109 ? 11.773 9.624 -20.858 1.00 77.81 109 ILE A C 1
ATOM 871 O O . ILE A 1 109 ? 11.153 9.199 -19.882 1.00 77.81 109 ILE A O 1
ATOM 875 N N . GLN A 1 110 ? 13.108 9.655 -20.878 1.00 77.44 110 GLN A N 1
ATOM 876 C CA . GLN A 1 110 ? 13.941 9.178 -19.762 1.00 77.44 110 GLN A CA 1
ATOM 877 C C . GLN A 1 110 ? 13.593 9.841 -18.417 1.00 77.44 110 GLN A C 1
ATOM 879 O O . GLN A 1 110 ? 13.627 9.179 -17.381 1.00 77.44 110 GLN A O 1
ATOM 884 N N . VAL A 1 111 ? 13.164 11.108 -18.425 1.00 78.75 111 VAL A N 1
ATOM 885 C CA . VAL A 1 111 ? 12.719 11.831 -17.218 1.00 78.75 111 VAL A CA 1
ATOM 886 C C . VAL A 1 111 ? 11.509 11.150 -16.556 1.00 78.75 111 VAL A C 1
ATOM 888 O O . VAL A 1 111 ? 11.421 11.095 -15.329 1.00 78.75 111 VAL A O 1
ATOM 891 N N . ALA A 1 112 ? 10.606 10.541 -17.336 1.00 76.12 112 ALA A N 1
ATOM 892 C CA . ALA A 1 112 ? 9.448 9.820 -16.800 1.00 76.12 112 ALA A CA 1
ATOM 893 C C . ALA A 1 112 ? 9.863 8.585 -15.979 1.00 76.12 112 ALA A C 1
ATOM 895 O O . ALA A 1 112 ? 9.194 8.227 -15.008 1.00 76.12 112 ALA A O 1
ATOM 896 N N . LYS A 1 113 ? 11.005 7.967 -16.310 1.00 78.19 113 LYS A N 1
ATOM 897 C CA . LYS A 1 113 ? 11.565 6.826 -15.573 1.00 78.19 113 LYS A CA 1
ATOM 898 C C . LYS A 1 113 ? 12.059 7.226 -14.181 1.00 78.19 113 LYS A C 1
ATOM 900 O O . LYS A 1 113 ? 11.835 6.490 -13.219 1.00 78.19 113 LYS A O 1
ATOM 905 N N . GLU A 1 114 ? 12.709 8.380 -14.054 1.00 81.25 114 GLU A N 1
ATOM 906 C CA . GLU A 1 114 ? 13.187 8.888 -12.760 1.00 81.25 114 GLU A CA 1
ATOM 907 C C . GLU A 1 114 ? 12.035 9.349 -11.862 1.00 81.25 114 GLU A C 1
ATOM 909 O O . GLU A 1 114 ? 12.009 9.040 -10.665 1.00 81.25 114 GLU A O 1
ATOM 914 N N . ILE A 1 115 ? 11.040 10.017 -12.454 1.00 82.62 115 ILE A N 1
ATOM 915 C CA . ILE A 1 115 ? 9.812 10.428 -11.765 1.00 82.62 115 ILE A CA 1
ATOM 916 C C . ILE A 1 115 ? 9.058 9.198 -11.248 1.00 82.62 115 ILE A C 1
ATOM 918 O O . ILE A 1 115 ? 8.719 9.134 -10.065 1.00 82.62 115 ILE A O 1
ATOM 922 N N . LYS A 1 116 ? 8.876 8.177 -12.098 1.00 83.94 116 LYS A N 1
ATOM 923 C CA . LYS A 1 116 ? 8.275 6.898 -11.704 1.00 83.94 116 LYS A CA 1
ATOM 924 C C . LYS A 1 116 ? 9.001 6.295 -10.504 1.00 83.94 116 LYS A C 1
ATOM 926 O O . LYS A 1 116 ? 8.364 6.008 -9.496 1.00 83.94 116 LYS A O 1
ATOM 931 N N . LYS A 1 117 ? 10.327 6.155 -10.583 1.00 84.00 117 LYS A N 1
ATOM 932 C CA . LYS A 1 117 ? 11.133 5.568 -9.503 1.00 84.00 117 LYS A CA 1
ATOM 933 C C . LYS A 1 117 ? 10.976 6.338 -8.188 1.00 84.00 117 LYS A C 1
ATOM 935 O O . LYS A 1 117 ? 10.898 5.729 -7.124 1.00 84.00 117 LYS A O 1
ATOM 940 N N . SER A 1 118 ? 10.896 7.665 -8.258 1.00 85.62 118 SER A N 1
ATOM 941 C CA . SER A 1 118 ? 10.674 8.514 -7.084 1.00 85.62 118 SER A CA 1
ATOM 942 C C . SER A 1 118 ? 9.317 8.232 -6.432 1.00 85.62 118 SER A C 1
ATOM 944 O O . SER A 1 118 ? 9.249 8.051 -5.217 1.00 85.62 118 SER A O 1
ATOM 946 N N . PHE A 1 119 ? 8.248 8.109 -7.225 1.00 87.44 119 PHE A N 1
ATOM 947 C CA . PHE A 1 119 ? 6.929 7.738 -6.705 1.00 87.44 119 PHE A CA 1
ATOM 948 C C . PHE A 1 119 ? 6.903 6.326 -6.116 1.00 87.44 119 PHE A C 1
ATOM 950 O O . PHE A 1 119 ? 6.330 6.126 -5.046 1.00 87.44 119 PHE A O 1
ATOM 957 N N . GLU A 1 120 ? 7.559 5.358 -6.756 1.00 86.31 120 GLU A N 1
ATOM 958 C CA . GLU A 1 120 ? 7.653 3.990 -6.236 1.00 86.31 120 GLU A CA 1
ATOM 959 C C . GLU A 1 120 ? 8.341 3.959 -4.863 1.00 86.31 120 GLU A C 1
ATOM 961 O O . GLU A 1 120 ? 7.839 3.316 -3.942 1.00 86.31 120 GLU A O 1
ATOM 966 N N . ILE A 1 121 ? 9.432 4.714 -4.679 1.00 87.31 121 ILE A N 1
ATOM 967 C CA . ILE A 1 121 ? 10.124 4.831 -3.384 1.00 87.31 121 ILE A CA 1
ATOM 968 C C . ILE A 1 121 ? 9.190 5.397 -2.308 1.00 87.31 121 ILE A C 1
ATOM 970 O O . ILE A 1 121 ? 9.135 4.859 -1.202 1.00 87.31 121 ILE A O 1
ATOM 974 N N . VAL A 1 122 ? 8.428 6.449 -2.622 1.00 88.50 122 VAL A N 1
ATOM 975 C CA . VAL A 1 122 ? 7.468 7.047 -1.679 1.00 88.50 122 VAL A CA 1
ATOM 976 C C . VAL A 1 122 ? 6.417 6.025 -1.241 1.00 88.50 122 VAL A C 1
ATOM 978 O O . VAL A 1 122 ? 6.123 5.923 -0.048 1.00 88.50 122 VAL A O 1
ATOM 981 N N . VAL A 1 123 ? 5.888 5.232 -2.177 1.00 88.50 123 VAL A N 1
ATOM 982 C CA . VAL A 1 123 ? 4.921 4.164 -1.877 1.00 88.50 123 VAL A CA 1
ATOM 983 C C . VAL A 1 123 ? 5.549 3.097 -0.978 1.00 88.50 123 VAL A C 1
ATOM 985 O O . VAL A 1 123 ? 4.961 2.736 0.039 1.00 88.50 123 VAL A O 1
ATOM 988 N N . PHE A 1 124 ? 6.765 2.640 -1.288 1.00 85.62 124 PHE A N 1
ATOM 989 C CA . PHE A 1 124 ? 7.475 1.658 -0.462 1.00 85.62 124 PHE A CA 1
ATOM 990 C C . PHE A 1 124 ? 7.697 2.148 0.970 1.00 85.62 124 PHE A C 1
ATOM 992 O O . PHE A 1 124 ? 7.433 1.415 1.923 1.00 85.62 124 PHE A O 1
ATOM 999 N N . ILE A 1 125 ? 8.150 3.392 1.131 1.00 88.62 125 ILE A N 1
ATOM 1000 C CA . ILE A 1 125 ? 8.350 3.997 2.449 1.00 88.62 125 ILE A CA 1
ATOM 1001 C C . ILE A 1 125 ? 7.014 4.063 3.194 1.00 88.62 125 ILE A C 1
ATOM 1003 O O . ILE A 1 125 ? 6.926 3.633 4.344 1.00 88.62 125 ILE A O 1
ATOM 1007 N N . SER A 1 126 ? 5.957 4.541 2.533 1.00 86.81 126 SER A N 1
ATOM 1008 C CA . SER A 1 126 ? 4.619 4.638 3.119 1.00 86.81 126 SER A CA 1
ATOM 1009 C C . SER A 1 126 ? 4.113 3.282 3.622 1.00 86.81 126 SER A C 1
ATOM 1011 O O . SER A 1 126 ? 3.646 3.180 4.757 1.00 86.81 126 SER A O 1
ATOM 1013 N N . PHE A 1 127 ? 4.285 2.222 2.832 1.00 85.44 127 PHE A N 1
ATOM 1014 C CA . PHE A 1 127 ? 3.888 0.865 3.194 1.00 85.44 127 PHE A CA 1
ATOM 1015 C C . PHE A 1 127 ? 4.555 0.372 4.489 1.00 85.44 127 PHE A C 1
ATOM 1017 O O . PHE A 1 127 ? 3.882 -0.183 5.363 1.00 85.44 127 PHE A O 1
ATOM 1024 N N . VAL A 1 128 ? 5.858 0.636 4.652 1.00 86.50 128 VAL A N 1
ATOM 1025 C CA . VAL A 1 128 ? 6.625 0.267 5.857 1.00 86.50 128 VAL A CA 1
ATOM 1026 C C . VAL A 1 128 ? 6.090 0.964 7.112 1.00 86.50 128 VAL A C 1
ATOM 1028 O O . VAL A 1 128 ? 6.143 0.381 8.192 1.00 86.50 128 VAL A O 1
ATOM 1031 N N . PHE A 1 129 ? 5.530 2.172 6.994 1.00 86.25 129 PHE A N 1
ATOM 1032 C CA . PHE A 1 129 ? 4.929 2.893 8.124 1.00 86.25 129 PHE A CA 1
ATOM 1033 C C . PHE A 1 129 ? 3.472 2.500 8.396 1.00 86.25 129 PHE A C 1
ATOM 1035 O O . PHE A 1 129 ? 3.057 2.392 9.553 1.00 86.25 129 PHE A O 1
ATOM 1042 N N . VAL A 1 130 ? 2.691 2.261 7.344 1.00 84.62 130 VAL A N 1
ATOM 1043 C CA . VAL A 1 130 ? 1.246 2.002 7.429 1.00 84.62 130 VAL A CA 1
ATOM 1044 C C . VAL A 1 130 ? 0.937 0.641 8.065 1.00 84.62 130 VAL A C 1
ATOM 1046 O O . VAL A 1 130 ? -0.008 0.526 8.849 1.00 84.62 130 VAL A O 1
ATOM 1049 N N . LEU A 1 131 ? 1.768 -0.375 7.817 1.00 82.62 131 LEU A N 1
ATOM 1050 C CA . LEU A 1 131 ? 1.624 -1.713 8.407 1.00 82.62 131 LEU A CA 1
ATOM 1051 C C . LEU A 1 131 ? 1.752 -1.721 9.951 1.00 82.62 131 LEU A C 1
ATOM 1053 O O . LEU A 1 131 ? 0.829 -2.186 10.633 1.00 82.62 131 LEU A O 1
ATOM 1057 N N . PRO A 1 132 ? 2.837 -1.189 10.554 1.00 83.75 132 PRO A N 1
ATOM 1058 C CA . PRO A 1 132 ? 2.959 -1.072 12.009 1.00 83.75 132 PRO A CA 1
ATOM 1059 C C . PRO A 1 132 ? 1.856 -0.216 12.644 1.00 83.75 132 PRO A C 1
ATOM 1061 O O . PRO A 1 132 ? 1.392 -0.503 13.746 1.00 83.75 132 PRO A O 1
ATOM 1064 N N . MET A 1 133 ? 1.408 0.832 11.951 1.00 84.44 133 MET A N 1
ATOM 1065 C CA . MET A 1 133 ? 0.341 1.712 12.429 1.00 84.44 133 MET A CA 1
ATOM 1066 C C . MET A 1 133 ? -0.990 0.958 12.536 1.00 84.44 133 MET A C 1
ATOM 1068 O O . MET A 1 133 ? -1.640 0.984 13.581 1.00 84.44 133 MET A O 1
ATOM 1072 N N . ALA A 1 134 ? -1.359 0.204 11.499 1.00 81.06 134 ALA A N 1
ATOM 1073 C CA . ALA A 1 134 ? -2.578 -0.597 11.490 1.00 81.06 134 ALA A CA 1
ATOM 1074 C C . ALA A 1 134 ? -2.565 -1.739 12.513 1.00 81.06 134 ALA A C 1
ATOM 1076 O O . ALA A 1 134 ? -3.581 -1.986 13.161 1.00 81.06 134 ALA A O 1
ATOM 1077 N N . THR A 1 135 ? -1.423 -2.404 12.712 1.00 78.81 135 THR A N 1
ATOM 1078 C CA . THR A 1 135 ? -1.301 -3.457 13.739 1.00 78.81 135 THR A CA 1
ATOM 1079 C C . THR A 1 135 ? -1.458 -2.898 15.155 1.00 78.81 135 THR A C 1
ATOM 1081 O O . THR A 1 135 ? -2.164 -3.492 15.971 1.00 78.81 135 THR A O 1
ATOM 1084 N N . ARG A 1 136 ? -0.895 -1.715 15.442 1.00 80.88 136 ARG A N 1
ATOM 1085 C CA . ARG A 1 136 ? -1.131 -1.015 16.717 1.00 80.88 136 ARG A CA 1
ATOM 1086 C C . ARG A 1 136 ? -2.607 -0.677 16.908 1.00 80.88 136 ARG A C 1
ATOM 1088 O O . ARG A 1 136 ? -3.166 -0.975 17.958 1.00 80.88 136 ARG A O 1
ATOM 1095 N N . ILE A 1 137 ? -3.260 -0.126 15.891 1.00 76.94 137 ILE A N 1
ATOM 1096 C CA . ILE A 1 137 ? -4.669 0.287 15.969 1.00 76.94 137 ILE A CA 1
ATOM 1097 C C . ILE A 1 137 ? -5.601 -0.908 16.146 1.00 76.94 137 ILE A 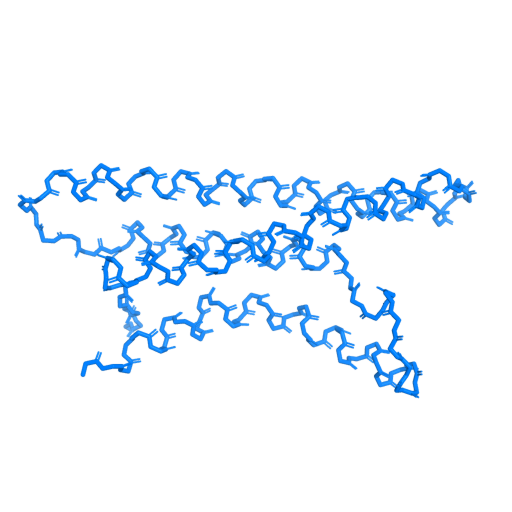C 1
ATOM 1099 O O . ILE A 1 137 ? -6.525 -0.849 16.954 1.00 76.94 137 ILE A O 1
ATOM 1103 N N . GLN A 1 138 ? -5.323 -2.023 15.473 1.00 75.25 138 GLN A N 1
ATOM 1104 C CA . GLN A 1 138 ? -6.043 -3.264 15.717 1.00 75.25 138 GLN A CA 1
ATOM 1105 C C . GLN A 1 138 ? -5.982 -3.668 17.197 1.00 75.25 138 GLN A C 1
ATOM 1107 O O . GLN A 1 138 ? -7.012 -4.016 17.775 1.00 75.25 138 GLN A O 1
ATOM 1112 N N . SER A 1 139 ? -4.793 -3.611 17.808 1.00 72.56 139 SER A N 1
ATOM 1113 C CA . SER A 1 139 ? -4.626 -3.958 19.223 1.00 72.56 139 SER A CA 1
ATOM 1114 C C . SER A 1 139 ? -5.338 -2.979 20.162 1.00 72.56 139 SER A C 1
ATOM 1116 O O . SER A 1 139 ? -5.901 -3.411 21.164 1.00 72.56 139 SER A O 1
ATOM 1118 N N . SER A 1 140 ? -5.388 -1.689 19.811 1.00 73.44 140 SER A N 1
ATOM 1119 C CA . SER A 1 140 ? -6.039 -0.652 20.622 1.00 73.44 140 SER A CA 1
ATOM 1120 C C . SER A 1 140 ? -7.567 -0.746 20.631 1.00 73.44 140 SER A C 1
ATOM 1122 O O . SER A 1 140 ? -8.187 -0.386 21.628 1.00 73.44 140 SER A O 1
ATOM 1124 N N . PHE A 1 141 ? -8.182 -1.213 19.541 1.00 67.81 141 PHE A N 1
ATOM 1125 C CA . PHE A 1 141 ? -9.644 -1.242 19.390 1.00 67.81 141 PHE A CA 1
ATOM 1126 C C . PHE A 1 141 ? -10.258 -2.655 19.440 1.00 67.81 141 PHE A C 1
ATOM 1128 O O . PHE A 1 141 ? -11.459 -2.780 19.215 1.00 67.81 141 PHE A O 1
ATOM 1135 N N . ASP A 1 142 ? -9.463 -3.703 19.719 1.00 69.25 142 ASP A N 1
ATOM 1136 C CA . ASP A 1 142 ? -9.851 -5.133 19.645 1.00 69.25 142 ASP A CA 1
ATOM 1137 C C . ASP A 1 142 ? -10.750 -5.411 18.428 1.00 69.25 142 ASP A C 1
ATOM 1139 O O . ASP A 1 142 ? -11.872 -5.910 18.543 1.00 69.25 142 ASP A O 1
ATOM 1143 N N . LEU A 1 143 ? -10.279 -5.009 17.240 1.00 60.91 143 LEU A N 1
ATOM 1144 C CA . LEU A 1 143 ? -11.044 -5.149 16.001 1.00 60.91 143 LEU A CA 1
ATOM 1145 C C . LEU A 1 143 ? -11.260 -6.639 15.705 1.00 60.91 143 LEU A C 1
ATOM 1147 O O . LEU A 1 143 ? -10.354 -7.348 15.256 1.00 60.91 143 LEU A O 1
ATOM 1151 N N . ARG A 1 144 ? -12.473 -7.129 15.984 1.00 58.56 144 ARG A N 1
ATOM 1152 C CA . ARG A 1 144 ? -12.900 -8.496 15.672 1.00 58.56 144 ARG A CA 1
ATOM 1153 C C . ARG A 1 144 ? -13.509 -8.546 14.280 1.00 58.56 144 ARG A C 1
ATOM 1155 O O . ARG A 1 144 ? -14.313 -7.699 13.901 1.00 58.56 144 ARG A O 1
ATOM 1162 N N . THR A 1 145 ? -13.162 -9.585 13.532 1.00 50.88 145 THR A N 1
ATOM 1163 C CA . THR A 1 145 ? -13.868 -9.953 12.305 1.00 50.88 145 THR A CA 1
ATOM 1164 C C . THR A 1 145 ? -15.268 -10.439 12.666 1.00 50.88 145 THR A C 1
ATOM 1166 O O . THR A 1 145 ? -15.438 -11.551 13.155 1.00 50.88 145 THR A O 1
ATOM 1169 N N . ASN A 1 146 ? -16.283 -9.611 12.418 1.00 42.81 146 ASN A N 1
ATOM 1170 C CA . ASN A 1 146 ? -17.672 -10.063 12.359 1.00 42.81 146 ASN A CA 1
ATOM 1171 C C . ASN A 1 146 ? -17.917 -10.695 10.979 1.00 42.81 146 ASN A C 1
ATOM 1173 O O . ASN A 1 146 ? -18.652 -10.144 10.167 1.00 42.81 146 ASN A O 1
ATOM 1177 N N . LEU A 1 147 ? -17.257 -11.820 10.688 1.00 40.56 147 LEU A N 1
ATOM 1178 C CA . LEU A 1 147 ? -17.732 -12.718 9.635 1.00 40.56 147 LEU A CA 1
ATOM 1179 C C . LEU A 1 147 ? -18.969 -13.414 10.212 1.00 40.56 147 LEU A C 1
ATOM 1181 O O . LEU A 1 147 ? -18.842 -14.335 11.018 1.00 40.56 147 LEU A O 1
ATOM 1185 N N . LYS A 1 148 ? -20.145 -12.865 9.902 1.00 34.62 148 LYS A N 1
ATOM 1186 C CA . LYS A 1 148 ? -21.420 -13.570 10.023 1.00 34.62 148 LYS A CA 1
ATOM 1187 C C . LYS A 1 148 ? -21.698 -14.297 8.721 1.00 34.62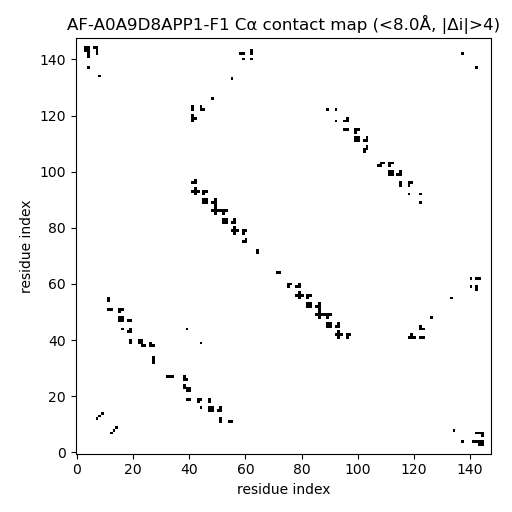 148 LYS A C 1
ATOM 1189 O O . LYS A 1 148 ? -21.413 -13.688 7.667 1.00 34.62 148 LYS A O 1
#

Mean predicted aligned error: 8.68 Å

Sequence (148 aa):
MKTASKSWLVVHIFYPILAFLLEGFIRFVSSKFTFSMNTFSGSTLAMSQGLFCIFVSQSLLNAKIILDDEDKKQSRIMWVTVFTSVAIVCFVLFGLIVFSSTLFDYHDIQVAKEIKKSFEIVVFISFVFVLPMATRIQSSFDLRTNLK

Secondary structure (DSSP, 8-state):
--HHHHHHHIIIIIHHHHHHHHHHHHHHHHTTT---GGGS-HHHHHHHHHHHHHHHHHHHHH----TT-HHHHHHHHHHHHHHHHHHHHHHHHHHHHHHHHHHHHHH--HHHHHHHHHHHHHHHHHHHHHHHHHHHHHHHHT------

Foldseek 3Di:
DVVQLVVLCCVLPVVLCVQQVVQLVVLCVVVVNDDDPVSTDLLSLLRSLLSSLQSLLVLLVPQDDPPPCVVSVVVSVVSSVVSNVSSVVSVVLSVLLVVLVVCCVPPVPVVSVVVNVVSSVVSVVSVVVVVVVSSVVCVVRVRGPPPD

Radius of gyration: 17.89 Å; Cα contacts (8 Å, |Δi|>4): 135; chains: 1; bounding box: 38×29×53 Å

Nearest PDB structures (foldseek):
  7mly-assembly1_C  TM=3.370E-01  e=2.395E+00  Sus scrofa
  8qb9-assembly1_A  TM=4.201E-01  e=5.639E+00  Saccharomyces cerevisiae